Protein AF-A0AAI9ZIT7-F1 (afdb_monomer_lite)

pLDDT: mean 75.22, std 17.65, range [28.56, 93.44]

Secondary structure (DSSP, 8-state):
-HHHHHHHHHHHHH-HHHHHHHHHHHHHHHHHHHH-SS--TTHHHHHHHHHHHHHHHHHHHHT-----TT----S----TTSPEEETT--S--HHHHHHHHH----EEEETTTEE--THHHHHHHHHHHHHHHHH-STTHHHHHHHHHHHHHHHHT-GGGGSS--

Foldseek 3Di:
DVVVLVVVLVVCVVQVLVLLVLLLVLLQLCLVLLPDQADDPCSLVSVLVSLVSNQSNLQSVVPDPPDPPPDPDDDDDLPPPADADESNPPPPDPVSVCCSPVVPSHFYQRPQQGTRNHPSSLVSSLVSLLVSLVSHPPPVVVSVVSSVCSVCVSVVNNVPPPPDD

Structure (mmCIF, N/CA/C/O backbone):
data_AF-A0AAI9ZIT7-F1
#
_entry.id   AF-A0AAI9ZIT7-F1
#
loop_
_atom_site.group_PDB
_atom_site.id
_atom_site.type_symbol
_atom_site.label_atom_id
_atom_site.label_alt_id
_atom_site.label_comp_id
_atom_site.label_asym_id
_atom_site.label_entity_id
_atom_site.label_seq_id
_atom_site.pdbx_PDB_ins_code
_atom_site.Cartn_x
_atom_site.Cartn_y
_atom_site.Cartn_z
_atom_site.occupancy
_atom_site.B_iso_or_equiv
_atom_site.auth_seq_id
_atom_site.auth_comp_id
_atom_site.auth_asym_id
_atom_site.auth_atom_id
_atom_site.pdbx_PDB_model_num
ATOM 1 N N . MET A 1 1 ? 17.304 2.730 12.246 1.00 49.25 1 MET A N 1
ATOM 2 C CA . MET A 1 1 ? 16.011 2.796 11.514 1.00 49.25 1 MET A CA 1
ATOM 3 C C . MET A 1 1 ? 14.776 2.804 12.423 1.00 49.25 1 MET A C 1
ATOM 5 O O . MET A 1 1 ? 13.690 3.118 11.940 1.00 49.25 1 MET A O 1
ATOM 9 N N . GLU A 1 2 ? 14.909 2.521 13.724 1.00 53.38 2 GLU A N 1
ATOM 10 C CA . GLU A 1 2 ? 13.771 2.527 14.661 1.00 53.38 2 GLU A CA 1
ATOM 11 C C . GLU A 1 2 ? 13.133 3.910 14.847 1.00 53.38 2 GLU A C 1
ATOM 13 O O . GLU A 1 2 ? 11.916 3.988 15.001 1.00 53.38 2 GLU A O 1
ATOM 18 N N . ASN A 1 3 ? 13.913 4.992 14.720 1.00 68.31 3 ASN A N 1
ATOM 19 C CA . ASN A 1 3 ? 13.400 6.346 14.931 1.00 68.31 3 ASN A CA 1
ATOM 20 C C . ASN A 1 3 ? 12.357 6.757 13.872 1.00 68.31 3 ASN A C 1
ATOM 22 O O . ASN A 1 3 ? 11.245 7.128 14.221 1.00 68.31 3 ASN A O 1
ATOM 26 N N . ALA A 1 4 ? 12.641 6.559 12.578 1.00 72.56 4 ALA A N 1
ATOM 27 C CA . ALA A 1 4 ? 11.723 6.936 11.493 1.00 72.56 4 ALA A CA 1
ATOM 28 C C . ALA A 1 4 ? 10.418 6.114 11.484 1.00 72.56 4 ALA A C 1
ATOM 30 O O . ALA A 1 4 ? 9.335 6.644 11.238 1.00 72.56 4 ALA A O 1
ATOM 31 N N . THR A 1 5 ? 10.497 4.812 11.789 1.00 74.81 5 THR A N 1
ATOM 32 C CA . THR A 1 5 ? 9.299 3.956 11.885 1.00 74.81 5 THR A CA 1
ATOM 33 C C . THR A 1 5 ? 8.443 4.353 13.089 1.00 74.81 5 THR A C 1
ATOM 35 O O . THR A 1 5 ? 7.215 4.400 12.988 1.00 74.81 5 THR A O 1
ATOM 38 N N . GLY A 1 6 ? 9.083 4.653 14.224 1.00 78.19 6 GLY A N 1
ATOM 39 C CA . GLY A 1 6 ? 8.418 5.137 15.432 1.00 78.19 6 GLY A CA 1
ATOM 40 C C . GLY A 1 6 ? 7.754 6.497 15.229 1.00 78.19 6 GLY A C 1
ATOM 41 O O . GLY A 1 6 ? 6.583 6.661 15.575 1.00 78.19 6 GLY A O 1
ATOM 42 N N . GLU A 1 7 ? 8.454 7.439 14.599 1.00 82.75 7 GLU A N 1
ATOM 43 C CA . GLU A 1 7 ? 7.947 8.771 14.263 1.00 82.75 7 GLU A CA 1
ATOM 44 C C . GLU A 1 7 ? 6.752 8.704 13.315 1.00 82.75 7 GLU A C 1
ATOM 46 O O . GLU A 1 7 ? 5.716 9.307 13.603 1.00 82.75 7 GLU A O 1
ATOM 51 N N . LEU A 1 8 ? 6.849 7.930 12.228 1.00 81.69 8 LEU A N 1
ATOM 52 C CA . LEU A 1 8 ? 5.766 7.804 11.254 1.00 81.69 8 LEU A CA 1
ATOM 53 C C . LEU A 1 8 ? 4.561 7.068 11.845 1.00 81.69 8 LEU A C 1
ATOM 55 O O . LEU A 1 8 ? 3.422 7.477 11.629 1.00 81.69 8 LEU A O 1
ATOM 59 N N . LYS A 1 9 ? 4.782 6.036 12.667 1.00 83.12 9 LYS A N 1
ATOM 60 C CA . LYS A 1 9 ? 3.700 5.398 13.426 1.00 83.12 9 LYS A CA 1
ATOM 61 C C . LYS A 1 9 ? 3.042 6.388 14.390 1.00 83.12 9 LYS A C 1
ATOM 63 O O . LYS A 1 9 ? 1.818 6.436 14.468 1.00 83.12 9 LYS A O 1
ATOM 68 N N . GLY A 1 10 ? 3.832 7.192 15.101 1.00 83.31 10 GLY A N 1
ATOM 69 C CA . GLY A 1 10 ? 3.329 8.253 15.972 1.00 83.31 10 GLY A CA 1
ATOM 70 C C . GLY A 1 10 ? 2.521 9.293 15.197 1.00 83.31 10 GLY A C 1
ATOM 71 O O . GLY A 1 10 ? 1.448 9.693 15.641 1.00 83.31 10 GLY A O 1
ATOM 72 N N . TRP A 1 11 ? 2.984 9.682 14.009 1.00 87.19 11 TRP A N 1
ATOM 73 C CA . TRP A 1 11 ? 2.258 10.579 13.116 1.00 87.19 11 TRP A CA 1
ATOM 74 C C . TRP A 1 11 ? 0.928 9.975 12.659 1.00 87.19 11 TRP A C 1
ATOM 76 O O . TRP A 1 11 ? -0.082 10.676 12.709 1.00 87.19 11 TRP A O 1
ATOM 86 N N . ILE A 1 12 ? 0.904 8.683 12.302 1.00 86.69 12 ILE A N 1
ATOM 87 C CA . ILE A 1 12 ? -0.320 7.987 11.879 1.00 86.69 12 ILE A CA 1
ATOM 88 C C . ILE A 1 12 ? -1.381 8.012 12.982 1.00 86.69 12 ILE A C 1
ATOM 90 O O . ILE A 1 12 ? -2.563 8.247 12.732 1.00 86.69 12 ILE A O 1
ATOM 94 N N . LEU A 1 13 ? -0.949 7.784 14.222 1.00 84.25 13 LEU A N 1
ATOM 95 C CA . LEU A 1 13 ? -1.837 7.788 15.380 1.00 84.25 13 LEU A CA 1
ATOM 96 C C . LEU A 1 13 ? -2.330 9.197 15.736 1.00 84.25 13 LEU A C 1
ATOM 98 O O . LEU A 1 13 ? -3.477 9.338 16.149 1.00 84.25 13 LEU A O 1
ATOM 102 N N . ARG A 1 14 ? -1.499 10.231 15.549 1.00 87.25 14 ARG A N 1
ATOM 103 C CA . ARG A 1 14 ? -1.865 11.635 15.808 1.00 87.25 14 ARG A CA 1
ATOM 104 C C . ARG A 1 14 ? -2.754 12.253 14.727 1.00 87.25 14 ARG A C 1
ATOM 106 O O . ARG A 1 14 ? -3.474 13.195 15.025 1.00 87.25 14 ARG A O 1
ATOM 113 N N . ASN A 1 15 ? -2.711 11.742 13.496 1.00 87.50 15 ASN A N 1
ATOM 114 C CA . ASN A 1 15 ? -3.420 12.314 12.348 1.00 87.50 15 ASN A CA 1
ATOM 115 C C . ASN A 1 15 ? -4.329 11.265 11.685 1.00 87.50 15 ASN A C 1
ATOM 117 O O . ASN A 1 15 ? -4.044 10.824 10.568 1.00 87.50 15 ASN A O 1
ATOM 121 N N . PRO A 1 16 ? -5.404 10.807 12.351 1.00 85.88 16 PRO A N 1
ATOM 122 C CA . PRO A 1 16 ? -6.192 9.664 11.893 1.00 85.88 16 PRO A CA 1
ATOM 123 C C . PRO A 1 16 ? -6.892 9.895 10.546 1.00 85.88 16 PRO A C 1
ATOM 125 O O . PRO A 1 16 ? -6.885 8.997 9.707 1.00 85.88 16 PRO A O 1
ATOM 128 N N . GLU A 1 17 ? -7.468 11.073 10.304 1.00 87.62 17 GLU A N 1
ATOM 129 C CA . GLU A 1 17 ? -8.091 11.449 9.022 1.00 87.62 17 GLU A CA 1
ATOM 130 C C . GLU A 1 17 ? -7.069 11.454 7.880 1.00 87.62 17 GLU A C 1
ATOM 132 O O . GLU A 1 17 ? -7.181 10.654 6.948 1.00 87.62 17 GLU A O 1
ATOM 137 N N . SER A 1 18 ? -6.003 12.252 8.009 1.00 88.69 18 SER A N 1
ATOM 138 C CA . SER A 1 18 ? -4.910 12.307 7.032 1.00 88.69 18 SER A CA 1
ATOM 139 C C . SER A 1 18 ? -4.316 10.929 6.764 1.00 88.69 18 SER A C 1
ATOM 141 O O . SER A 1 18 ? -4.005 10.599 5.625 1.00 88.69 18 SER A O 1
ATOM 143 N N . SER A 1 19 ? -4.218 10.080 7.788 1.00 90.25 19 SER A N 1
ATOM 144 C CA . SER A 1 19 ? -3.694 8.723 7.633 1.00 90.25 19 SER A CA 1
ATOM 145 C C . SER A 1 19 ? -4.620 7.802 6.847 1.00 90.25 19 SER A C 1
ATOM 147 O O . SER A 1 19 ? -4.153 6.989 6.052 1.00 90.25 19 SER A O 1
ATOM 149 N N . ARG A 1 20 ? -5.937 7.921 7.038 1.00 89.75 20 ARG A N 1
ATOM 150 C CA . ARG A 1 20 ? -6.934 7.182 6.248 1.00 89.75 20 ARG A CA 1
ATOM 151 C C . ARG A 1 20 ? -6.944 7.642 4.796 1.00 89.75 20 ARG A C 1
ATOM 153 O O . ARG A 1 20 ? -6.977 6.801 3.900 1.00 89.75 20 ARG A O 1
ATOM 160 N N . LYS A 1 21 ? -6.815 8.949 4.565 1.00 90.06 21 LYS A N 1
ATOM 161 C CA . LYS A 1 21 ? -6.671 9.530 3.225 1.00 90.06 21 LYS A CA 1
ATOM 162 C C . LYS A 1 21 ? -5.374 9.083 2.541 1.00 90.06 21 LYS A C 1
ATOM 164 O O . LYS A 1 21 ? -5.382 8.667 1.389 1.00 90.06 21 LYS A O 1
ATOM 169 N N . CYS A 1 22 ? -4.249 9.078 3.250 1.00 91.44 22 CYS A N 1
ATOM 170 C CA . CYS A 1 22 ? -3.002 8.525 2.721 1.00 91.44 22 CYS A CA 1
ATOM 171 C C . CYS A 1 22 ? -3.130 7.026 2.409 1.00 91.44 22 CYS A C 1
ATOM 173 O O . CYS A 1 22 ? -2.604 6.572 1.393 1.00 91.44 22 CYS A O 1
ATOM 175 N N . LEU A 1 23 ? -3.855 6.259 3.233 1.00 91.75 23 LEU A N 1
ATOM 176 C CA . LEU A 1 23 ? -4.094 4.840 2.972 1.00 91.75 23 LEU A CA 1
ATOM 177 C C . LEU A 1 23 ? -4.941 4.627 1.713 1.00 91.75 23 LEU A C 1
ATOM 179 O O . LEU A 1 23 ? -4.622 3.732 0.929 1.00 91.75 23 LEU A O 1
ATOM 183 N N . SER A 1 24 ? -5.986 5.433 1.497 1.00 89.94 24 SER A N 1
ATOM 184 C CA . SER A 1 24 ? -6.809 5.335 0.287 1.00 89.94 24 SER A CA 1
ATOM 185 C C . SER A 1 24 ? -5.989 5.644 -0.968 1.00 89.94 24 SER A C 1
ATOM 187 O O . SER A 1 24 ? -6.025 4.869 -1.924 1.00 89.94 24 SER A O 1
ATOM 189 N N . HIS A 1 25 ? -5.149 6.683 -0.942 1.00 91.25 25 HIS A N 1
ATOM 190 C CA . HIS A 1 25 ? -4.227 6.979 -2.043 1.00 91.25 25 HIS A CA 1
ATOM 191 C C . HIS A 1 25 ? -3.200 5.861 -2.274 1.00 91.25 25 HIS A C 1
ATOM 193 O O . HIS A 1 25 ? -2.972 5.466 -3.418 1.00 91.25 25 HIS A O 1
ATOM 199 N N . ALA A 1 26 ? -2.611 5.302 -1.213 1.00 93.12 26 ALA A N 1
ATOM 200 C CA . ALA A 1 26 ? -1.675 4.185 -1.331 1.00 93.12 26 ALA A CA 1
ATOM 201 C C . ALA A 1 26 ? -2.345 2.943 -1.948 1.00 93.12 26 ALA A C 1
ATOM 203 O O . ALA A 1 26 ? -1.779 2.305 -2.837 1.00 93.12 26 ALA A O 1
ATOM 204 N N . ALA A 1 27 ? -3.573 2.626 -1.532 1.00 91.81 27 ALA A N 1
ATOM 205 C CA . ALA A 1 27 ? -4.353 1.534 -2.107 1.00 91.81 27 ALA A CA 1
ATOM 206 C C . ALA A 1 27 ? -4.709 1.784 -3.582 1.00 91.81 27 ALA A C 1
ATOM 208 O O . ALA A 1 27 ? -4.643 0.851 -4.383 1.00 91.81 27 ALA A O 1
ATOM 209 N N . ALA A 1 28 ? -5.024 3.026 -3.959 1.00 90.94 28 ALA A N 1
ATOM 210 C CA . ALA A 1 28 ? -5.284 3.404 -5.346 1.00 90.94 28 ALA A CA 1
ATOM 211 C C . ALA A 1 28 ? -4.039 3.234 -6.235 1.00 90.94 28 ALA A C 1
ATOM 213 O O . ALA A 1 28 ? -4.137 2.614 -7.295 1.00 90.94 28 ALA A O 1
ATOM 214 N N . ILE A 1 29 ? -2.864 3.695 -5.783 1.00 92.31 29 ILE A N 1
ATOM 215 C CA . ILE A 1 29 ? -1.580 3.501 -6.486 1.00 92.31 29 ILE A CA 1
ATOM 216 C C . ILE A 1 29 ? -1.304 2.009 -6.672 1.00 92.31 29 ILE A C 1
ATOM 218 O O . ILE A 1 29 ? -1.033 1.554 -7.783 1.00 92.31 29 ILE A O 1
ATOM 222 N N . PHE A 1 30 ? -1.424 1.227 -5.598 1.00 92.56 30 PHE A N 1
ATOM 223 C CA . PHE A 1 30 ? -1.230 -0.219 -5.645 1.00 92.56 30 PHE A CA 1
ATOM 224 C C . PHE A 1 30 ? -2.171 -0.889 -6.660 1.00 92.56 30 PHE A C 1
ATOM 226 O O . PHE A 1 30 ? -1.739 -1.698 -7.482 1.00 92.56 30 PHE A O 1
ATOM 233 N N . ALA A 1 31 ? -3.453 -0.520 -6.647 1.00 91.12 31 ALA A N 1
ATOM 234 C CA . ALA A 1 31 ? -4.462 -1.059 -7.553 1.00 91.12 31 ALA A CA 1
ATOM 235 C C . ALA A 1 31 ? -4.213 -0.687 -9.019 1.00 91.12 31 ALA A C 1
ATOM 237 O O . ALA A 1 31 ? -4.420 -1.518 -9.907 1.00 91.12 31 ALA A O 1
ATOM 238 N N . GLN A 1 32 ? -3.775 0.547 -9.272 1.00 91.06 32 GLN A N 1
ATOM 239 C CA . GLN A 1 32 ? -3.411 1.020 -10.601 1.00 91.06 32 GLN A CA 1
ATOM 240 C C . GLN A 1 32 ? -2.215 0.228 -11.134 1.00 91.06 32 GLN A C 1
ATOM 242 O O . GLN A 1 32 ? -2.324 -0.400 -12.186 1.00 91.06 32 GLN A O 1
ATOM 247 N N . LEU A 1 33 ? -1.120 0.167 -10.374 1.00 91.19 33 LEU A N 1
ATOM 248 C CA . LEU A 1 33 ? 0.107 -0.518 -10.787 1.00 91.19 33 LEU A CA 1
ATOM 249 C C . LEU A 1 33 ? -0.071 -2.032 -10.929 1.00 91.19 33 LEU A C 1
ATOM 251 O O . LEU A 1 33 ? 0.549 -2.637 -11.797 1.00 91.19 33 LEU A O 1
ATOM 255 N N . ARG A 1 34 ? -0.983 -2.644 -10.164 1.00 89.56 34 ARG A N 1
ATOM 256 C CA . ARG A 1 34 ? -1.375 -4.051 -10.349 1.00 89.56 34 ARG A CA 1
ATOM 257 C C . ARG A 1 34 ? -1.987 -4.329 -11.727 1.00 89.56 34 ARG A C 1
ATOM 259 O O . ARG A 1 34 ? -1.858 -5.440 -12.237 1.00 89.56 34 ARG A O 1
ATOM 266 N N . ARG A 1 35 ? -2.703 -3.362 -12.307 1.00 88.31 35 ARG A N 1
ATOM 267 C CA . ARG A 1 35 ? -3.349 -3.490 -13.627 1.00 88.31 35 ARG A CA 1
ATOM 268 C C . ARG A 1 35 ? -2.422 -3.060 -14.769 1.00 88.31 35 ARG A C 1
ATOM 270 O O . ARG A 1 35 ? -2.680 -3.408 -15.919 1.00 88.31 35 ARG A O 1
ATOM 277 N N . THR A 1 36 ? -1.358 -2.323 -14.463 1.00 86.62 36 THR A N 1
ATOM 278 C CA . THR A 1 36 ? -0.391 -1.826 -15.443 1.00 86.62 36 THR A CA 1
ATOM 279 C C . THR A 1 36 ? 0.501 -2.953 -15.960 1.00 86.62 36 THR A C 1
ATOM 281 O O . THR A 1 36 ? 1.190 -3.626 -15.200 1.00 86.62 36 THR A O 1
ATOM 284 N N . ARG A 1 37 ? 0.525 -3.143 -17.284 1.00 78.44 37 ARG A N 1
ATOM 285 C CA . ARG A 1 37 ? 1.362 -4.164 -17.940 1.00 78.44 37 ARG A CA 1
ATOM 286 C C . ARG A 1 37 ? 2.828 -3.741 -18.090 1.00 78.44 37 ARG A C 1
ATOM 288 O O . ARG A 1 37 ? 3.713 -4.590 -18.054 1.00 78.44 37 ARG A O 1
ATOM 295 N N . HIS A 1 38 ? 3.077 -2.448 -18.287 1.00 83.06 38 HIS A N 1
ATOM 296 C CA . HIS A 1 38 ? 4.408 -1.889 -18.516 1.00 83.06 38 HIS A CA 1
ATOM 297 C C . HIS A 1 38 ? 4.681 -0.791 -17.496 1.00 83.06 38 HIS A C 1
ATOM 299 O O . HIS A 1 38 ? 4.067 0.270 -17.566 1.00 83.06 38 HIS A O 1
ATOM 305 N N . LEU A 1 39 ? 5.580 -1.065 -16.551 1.00 84.25 39 LEU A N 1
ATOM 306 C CA . LEU A 1 39 ? 5.956 -0.105 -15.521 1.00 84.25 39 LEU A CA 1
ATOM 307 C C . LEU A 1 39 ? 6.908 0.949 -16.099 1.00 84.25 39 LEU A C 1
ATOM 309 O O . LEU A 1 39 ? 7.927 0.616 -16.717 1.00 84.25 39 LEU A O 1
ATOM 313 N N . ALA A 1 40 ? 6.590 2.218 -15.870 1.00 87.25 40 ALA A N 1
ATOM 314 C CA . ALA A 1 40 ? 7.515 3.324 -16.055 1.00 87.25 40 ALA A CA 1
ATOM 315 C C . ALA A 1 40 ? 8.631 3.276 -14.996 1.00 87.25 40 ALA A C 1
ATOM 317 O O . ALA A 1 40 ? 8.528 2.585 -13.986 1.00 87.25 40 ALA A O 1
ATOM 318 N N . CYS A 1 41 ? 9.705 4.045 -15.197 1.00 82.88 41 CYS A N 1
ATOM 319 C CA . CYS A 1 41 ? 10.853 4.072 -14.279 1.00 82.88 41 CYS A CA 1
ATOM 320 C C . CYS A 1 41 ? 10.461 4.434 -12.827 1.00 82.88 41 CYS A C 1
ATOM 322 O O . CYS A 1 41 ? 11.021 3.897 -11.875 1.00 82.88 41 CYS A O 1
ATOM 324 N N . VAL A 1 42 ? 9.462 5.303 -12.647 1.00 87.56 42 VAL A N 1
ATOM 325 C CA . VAL A 1 42 ? 9.008 5.763 -11.322 1.00 87.56 42 VAL A CA 1
ATOM 326 C C . VAL A 1 42 ? 8.019 4.809 -10.643 1.00 87.56 42 VAL A C 1
ATOM 328 O O . VAL A 1 42 ? 7.858 4.858 -9.423 1.00 87.56 42 VAL A O 1
ATOM 331 N N . ASP A 1 43 ? 7.383 3.915 -11.403 1.00 89.88 43 ASP A N 1
ATOM 332 C CA . ASP A 1 43 ? 6.305 3.062 -10.898 1.00 89.88 43 ASP A CA 1
ATOM 333 C C . ASP A 1 43 ? 6.775 2.069 -9.820 1.00 89.88 43 ASP A C 1
ATOM 335 O O . ASP A 1 43 ? 6.078 1.926 -8.814 1.00 89.88 43 ASP A O 1
ATOM 339 N N . PRO A 1 44 ? 7.951 1.412 -9.932 1.00 89.00 44 PRO A N 1
ATOM 340 C CA . PRO A 1 44 ? 8.453 0.540 -8.873 1.00 89.00 44 PRO A CA 1
ATOM 341 C C . PRO A 1 44 ? 8.657 1.270 -7.543 1.00 89.00 44 PRO A C 1
ATOM 343 O O . PRO A 1 44 ? 8.356 0.714 -6.489 1.00 89.00 44 PRO A O 1
ATOM 346 N N . LEU A 1 45 ? 9.130 2.520 -7.577 1.00 89.31 45 LEU A N 1
ATOM 347 C CA . LEU A 1 45 ? 9.299 3.329 -6.368 1.00 89.31 45 LEU A CA 1
ATOM 348 C C . LEU A 1 45 ? 7.941 3.695 -5.766 1.00 89.31 45 LEU A C 1
ATOM 350 O O . LEU A 1 45 ? 7.730 3.479 -4.574 1.00 89.31 45 LEU A O 1
ATOM 354 N N . ALA A 1 46 ? 6.999 4.160 -6.591 1.00 92.19 46 ALA A N 1
ATOM 355 C CA . ALA A 1 46 ? 5.642 4.479 -6.153 1.00 92.19 46 ALA A CA 1
ATOM 356 C C . ALA A 1 46 ? 4.930 3.261 -5.535 1.00 92.19 46 ALA A C 1
ATOM 358 O O . ALA A 1 46 ? 4.290 3.381 -4.486 1.00 92.19 46 ALA A O 1
ATOM 359 N N . LEU A 1 47 ? 5.095 2.075 -6.133 1.00 91.81 47 LEU A N 1
ATOM 360 C CA . LEU A 1 47 ? 4.561 0.819 -5.606 1.00 91.81 47 LEU A CA 1
ATOM 361 C C . LEU A 1 47 ? 5.121 0.512 -4.218 1.00 91.81 47 LEU A C 1
ATOM 363 O O . LEU A 1 47 ? 4.368 0.193 -3.301 1.00 91.81 47 LEU A O 1
ATOM 367 N N . ILE A 1 48 ? 6.439 0.608 -4.056 1.00 91.25 48 ILE A N 1
ATOM 368 C CA . ILE A 1 48 ? 7.113 0.272 -2.801 1.00 91.25 48 ILE A CA 1
ATOM 369 C C . ILE A 1 48 ? 6.721 1.256 -1.700 1.00 91.25 48 ILE A C 1
ATOM 371 O O . ILE A 1 48 ? 6.392 0.823 -0.595 1.00 91.25 48 ILE A O 1
ATOM 375 N N . SER A 1 49 ? 6.659 2.554 -2.001 1.00 91.44 49 SER A N 1
ATOM 376 C CA . SER A 1 49 ? 6.154 3.567 -1.069 1.00 91.44 49 SER A CA 1
ATOM 377 C C . SER A 1 49 ? 4.722 3.261 -0.618 1.00 91.44 49 SER A C 1
ATOM 379 O O . SER A 1 49 ? 4.440 3.290 0.582 1.00 91.44 49 SER A O 1
ATOM 381 N N . ALA A 1 50 ? 3.833 2.900 -1.548 1.00 93.44 50 ALA A N 1
ATOM 382 C CA . ALA A 1 50 ? 2.458 2.524 -1.227 1.00 93.44 50 ALA A CA 1
ATOM 383 C C . ALA A 1 50 ? 2.390 1.268 -0.340 1.00 93.44 50 ALA A C 1
ATOM 385 O O . ALA A 1 50 ? 1.692 1.259 0.673 1.00 93.44 50 ALA A O 1
ATOM 386 N N . VAL A 1 51 ? 3.152 0.225 -0.674 1.00 92.12 51 VAL A N 1
ATOM 387 C CA . VAL A 1 51 ? 3.209 -1.043 0.074 1.00 92.12 51 VAL A CA 1
ATOM 388 C C . VAL A 1 51 ? 3.715 -0.836 1.501 1.00 92.12 51 VAL A C 1
ATOM 390 O O . VAL A 1 51 ? 3.124 -1.355 2.453 1.00 92.12 51 VAL A O 1
ATOM 393 N N . LEU A 1 52 ? 4.781 -0.049 1.667 1.00 89.88 52 LEU A N 1
ATOM 394 C CA . LEU A 1 52 ? 5.328 0.290 2.980 1.00 89.88 52 LEU A CA 1
ATOM 395 C C . LEU A 1 52 ? 4.298 1.045 3.826 1.00 89.88 52 LEU A C 1
ATOM 397 O O . LEU A 1 52 ? 4.108 0.704 4.996 1.00 89.88 52 LEU A O 1
ATOM 401 N N . TYR A 1 53 ? 3.594 2.013 3.232 1.00 91.56 53 TYR A N 1
ATOM 402 C CA . TYR A 1 53 ? 2.564 2.777 3.932 1.00 91.56 53 TYR A CA 1
ATOM 403 C C . TYR A 1 53 ? 1.370 1.906 4.345 1.00 91.56 53 TYR A C 1
ATOM 405 O O . TYR A 1 53 ? 0.976 1.929 5.512 1.00 91.56 53 TYR A O 1
ATOM 413 N N . ILE A 1 54 ? 0.836 1.089 3.425 1.00 91.62 54 ILE A N 1
ATOM 414 C CA . ILE A 1 54 ? -0.282 0.167 3.696 1.00 91.62 54 ILE A CA 1
ATOM 415 C C . ILE A 1 54 ? 0.055 -0.731 4.881 1.00 91.62 54 ILE A C 1
ATOM 417 O O . ILE A 1 54 ? -0.737 -0.857 5.818 1.00 91.62 54 ILE A O 1
ATOM 421 N N . ARG A 1 55 ? 1.252 -1.326 4.879 1.00 88.38 55 ARG A N 1
ATOM 422 C CA . ARG A 1 55 ? 1.662 -2.195 5.977 1.00 88.38 55 ARG A CA 1
ATOM 423 C C . ARG A 1 55 ? 1.836 -1.439 7.285 1.00 88.38 55 ARG A C 1
ATOM 425 O O . ARG A 1 55 ? 1.419 -1.937 8.330 1.00 88.38 55 ARG A O 1
ATOM 432 N N . LEU A 1 56 ? 2.490 -0.282 7.260 1.00 87.75 56 LEU A N 1
ATOM 433 C CA . LEU A 1 56 ? 2.719 0.482 8.480 1.00 87.75 56 LEU A CA 1
ATOM 434 C C . LEU A 1 56 ? 1.393 0.893 9.124 1.00 87.75 56 LEU A C 1
ATOM 436 O O . LEU A 1 56 ? 1.241 0.763 10.340 1.00 87.75 56 LEU A O 1
ATOM 440 N N . TYR A 1 57 ? 0.424 1.314 8.312 1.00 88.12 57 TYR A N 1
ATOM 441 C CA . TYR A 1 57 ? -0.928 1.602 8.770 1.00 88.12 57 TYR A CA 1
ATOM 442 C C . TYR A 1 57 ? -1.578 0.364 9.406 1.00 88.12 57 TYR A C 1
ATOM 444 O O . TYR A 1 57 ? -2.027 0.436 10.552 1.00 88.12 57 TYR A O 1
ATOM 452 N N . ASP A 1 58 ? -1.556 -0.780 8.717 1.00 87.19 58 ASP A N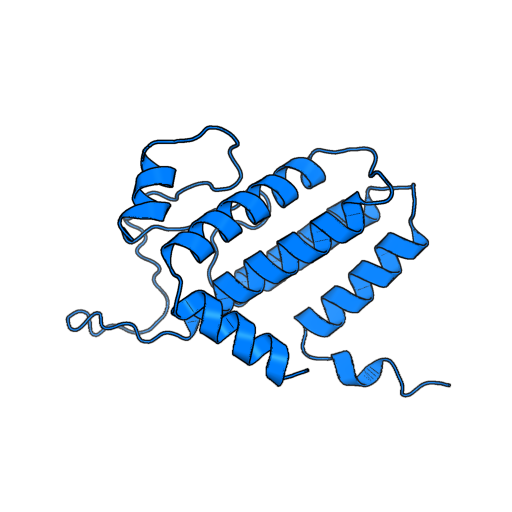 1
ATOM 453 C CA . ASP A 1 58 ? -2.124 -2.052 9.190 1.00 87.19 58 ASP A CA 1
ATOM 454 C C . ASP A 1 58 ? -1.526 -2.480 10.550 1.00 87.19 58 ASP A C 1
ATOM 456 O O . ASP A 1 58 ? -2.239 -2.782 11.510 1.00 87.19 58 ASP A O 1
ATOM 460 N N . LEU A 1 59 ? -0.201 -2.382 10.699 1.00 83.31 59 LEU A N 1
ATOM 461 C CA . LEU A 1 59 ? 0.494 -2.665 11.960 1.00 83.31 59 LEU A CA 1
ATOM 462 C C . LEU A 1 59 ? 0.212 -1.629 13.060 1.00 83.31 59 LEU A C 1
ATOM 464 O O . LEU A 1 59 ? 0.198 -1.973 14.246 1.00 83.31 59 LEU A O 1
ATOM 468 N N . SER A 1 60 ? 0.018 -0.357 12.700 1.00 79.62 60 SER A N 1
ATOM 469 C CA . SER A 1 60 ? -0.251 0.717 13.665 1.00 79.62 60 SER A CA 1
ATOM 470 C C . SER A 1 60 ? -1.614 0.562 14.339 1.00 79.62 60 SER A C 1
ATOM 472 O O . SER A 1 60 ? -1.713 0.761 15.554 1.00 79.62 60 SER A O 1
ATOM 474 N N . LYS A 1 61 ? -2.624 0.123 13.578 1.00 72.62 61 LYS A N 1
ATOM 475 C CA . LYS A 1 61 ? -3.995 -0.108 14.049 1.00 72.62 61 LYS A CA 1
ATOM 476 C C . LYS A 1 61 ? -4.138 -1.391 14.864 1.00 72.62 61 LYS A C 1
ATOM 478 O O . LYS A 1 61 ? -4.923 -1.416 15.800 1.00 72.62 61 LYS A O 1
ATOM 483 N N . MET A 1 62 ? -3.323 -2.414 14.597 1.00 61.41 62 MET A N 1
ATOM 484 C CA . MET A 1 62 ? -3.297 -3.637 15.417 1.00 61.41 62 MET A CA 1
ATOM 485 C C . MET A 1 62 ? -2.645 -3.454 16.792 1.00 61.41 62 MET A C 1
ATOM 487 O O . MET A 1 62 ? -2.919 -4.216 17.714 1.00 61.41 62 MET A O 1
ATOM 491 N N . ARG A 1 63 ? -1.757 -2.464 16.944 1.00 51.66 63 ARG A N 1
ATOM 492 C CA . ARG A 1 63 ? -1.042 -2.198 18.206 1.00 51.66 63 ARG A CA 1
ATOM 493 C C . ARG A 1 63 ? -1.666 -1.092 19.051 1.00 51.66 63 ARG A C 1
ATOM 495 O O . ARG A 1 63 ? -1.100 -0.762 20.088 1.00 51.66 63 ARG A O 1
ATOM 502 N N . THR A 1 64 ? -2.762 -0.481 18.611 1.00 44.50 64 THR A N 1
ATOM 503 C CA . THR A 1 64 ? -3.465 0.524 19.409 1.00 44.50 64 THR A CA 1
ATOM 504 C C . THR A 1 64 ? -4.547 -0.164 20.244 1.00 44.50 64 THR A C 1
ATOM 506 O O . THR A 1 64 ? -5.536 -0.617 19.672 1.00 44.50 64 THR A O 1
ATOM 509 N N . PRO A 1 65 ? -4.418 -0.231 21.583 1.00 38.12 65 PRO A N 1
ATOM 510 C CA . PRO A 1 65 ? -5.539 -0.559 22.449 1.00 38.12 65 PRO A CA 1
ATOM 511 C C . PRO A 1 65 ? -6.415 0.694 22.551 1.00 38.12 65 PRO A C 1
ATOM 513 O O . PRO A 1 65 ? -6.405 1.399 23.555 1.00 38.12 65 PRO A O 1
ATOM 516 N N . VAL A 1 66 ? -7.115 1.060 21.478 1.00 38.38 66 VAL A N 1
ATOM 517 C CA . VAL A 1 66 ? -8.119 2.123 21.576 1.00 38.38 66 VAL A CA 1
ATOM 518 C C . VAL A 1 66 ? -9.364 1.492 22.178 1.00 38.38 66 VAL A C 1
ATOM 520 O O . VAL A 1 66 ? -10.144 0.858 21.478 1.00 38.38 66 VAL A O 1
ATOM 523 N N . ASN A 1 67 ? -9.472 1.616 23.502 1.00 31.83 67 ASN A N 1
ATOM 524 C CA . ASN A 1 67 ? -10.682 2.006 24.227 1.00 31.83 67 ASN A CA 1
ATOM 525 C C . ASN A 1 67 ? -12.029 1.629 23.578 1.00 31.83 67 ASN A C 1
ATOM 527 O O . ASN A 1 67 ? -12.887 2.485 23.392 1.00 31.83 67 ASN A O 1
ATOM 531 N N . LEU A 1 68 ? -12.262 0.343 23.314 1.00 36.06 68 LEU A N 1
ATOM 532 C CA . LEU A 1 68 ? -13.605 -0.224 23.422 1.00 36.06 68 LEU A CA 1
ATOM 533 C C . LEU A 1 68 ? -13.732 -0.786 24.839 1.00 36.06 68 LEU A C 1
ATOM 535 O O . LEU A 1 68 ? -13.642 -1.990 25.078 1.00 36.06 68 LEU A O 1
ATOM 539 N N . ALA A 1 69 ? -13.896 0.122 25.802 1.00 33.56 69 ALA A N 1
ATOM 540 C CA . ALA A 1 69 ? -14.476 -0.231 27.085 1.00 33.56 69 ALA A CA 1
ATOM 541 C C . ALA A 1 69 ? -15.885 -0.777 26.801 1.00 33.56 69 ALA A C 1
ATOM 543 O O . ALA A 1 69 ? -16.802 -0.011 26.520 1.00 33.56 69 ALA A O 1
ATOM 544 N N . GLY A 1 70 ? -16.032 -2.104 26.778 1.00 29.61 70 GLY A N 1
ATOM 545 C CA . GLY A 1 70 ? -17.344 -2.742 26.663 1.00 29.61 70 GLY A CA 1
ATOM 546 C C . GLY A 1 70 ? -17.399 -4.128 26.027 1.00 29.61 70 GLY A C 1
ATOM 547 O O . GLY A 1 70 ? -18.413 -4.792 26.196 1.00 29.61 70 GLY A O 1
ATOM 548 N N . LEU A 1 71 ? -16.360 -4.611 25.337 1.00 33.81 71 LEU A N 1
ATOM 549 C CA . LEU A 1 71 ? -16.389 -5.958 24.746 1.00 33.81 71 LEU A CA 1
ATOM 550 C C . LEU A 1 71 ? -15.155 -6.762 25.154 1.00 33.81 71 LEU A C 1
ATOM 552 O O . LEU A 1 71 ? -14.171 -6.871 24.427 1.00 33.81 71 LEU A O 1
ATOM 556 N N . SER A 1 72 ? -15.233 -7.327 26.356 1.00 34.94 72 SER A N 1
ATOM 557 C CA . SER A 1 72 ? -14.348 -8.387 26.828 1.00 34.94 72 SER A CA 1
ATOM 558 C C . SER A 1 72 ? -14.518 -9.619 25.935 1.00 34.94 72 SER A C 1
ATOM 560 O O . SER A 1 72 ? -15.483 -10.366 26.071 1.00 34.94 72 SER A O 1
ATOM 562 N N . GLY A 1 73 ? -13.586 -9.833 25.012 1.00 28.56 73 GLY A N 1
ATOM 563 C CA . GLY A 1 73 ? -13.517 -11.034 24.187 1.00 28.56 73 GLY A CA 1
ATOM 564 C C . GLY A 1 73 ? -12.143 -11.152 23.534 1.00 28.56 73 GLY A C 1
ATOM 565 O O . GLY A 1 73 ? -11.538 -10.125 23.218 1.00 28.56 73 GLY A O 1
ATOM 566 N N . PRO A 1 74 ? -11.607 -12.375 23.382 1.00 34.94 74 PRO A N 1
ATOM 567 C CA . PRO A 1 74 ? -10.251 -12.583 22.909 1.00 34.94 74 PRO A CA 1
ATOM 568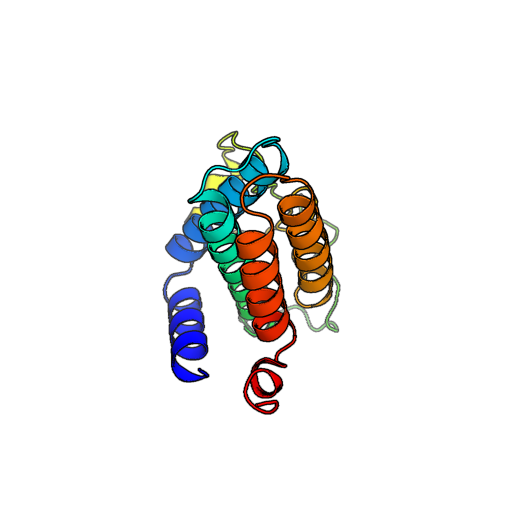 C C . PRO A 1 74 ? -10.103 -12.005 21.502 1.00 34.94 74 PRO A C 1
ATOM 570 O O . PRO A 1 74 ? -11.034 -11.993 20.698 1.00 34.94 74 PRO A O 1
ATOM 573 N N . SER A 1 75 ? -8.903 -11.509 21.230 1.00 48.28 75 SER A N 1
ATOM 574 C CA . SER A 1 75 ? -8.403 -11.137 19.914 1.00 48.28 75 SER A CA 1
ATOM 575 C C . SER A 1 75 ? -8.955 -12.050 18.806 1.00 48.28 75 SER A C 1
ATOM 577 O O . SER A 1 75 ? -9.052 -13.253 19.023 1.00 48.28 75 SER A O 1
ATOM 579 N N . GLN A 1 76 ? -9.193 -11.494 17.605 1.00 40.59 76 GLN A N 1
ATOM 580 C CA . GLN A 1 76 ? -9.317 -12.230 16.327 1.00 40.59 76 GLN A CA 1
ATOM 581 C C . GLN A 1 76 ? -10.715 -12.433 15.707 1.00 40.59 76 GLN A C 1
ATOM 583 O O . GLN A 1 76 ? -10.864 -13.268 14.822 1.00 40.59 76 GLN A O 1
ATOM 588 N N . GLU A 1 77 ? -11.706 -11.592 15.995 1.00 40.22 77 GLU A N 1
ATOM 589 C CA . GLU A 1 77 ? -12.829 -11.416 15.061 1.00 40.22 77 GLU A CA 1
ATOM 590 C C . GLU A 1 77 ? -13.024 -9.940 14.741 1.00 40.22 77 GLU A C 1
ATOM 592 O O . GLU A 1 77 ? -13.783 -9.210 15.365 1.00 40.22 77 GLU A O 1
ATOM 597 N N . CYS A 1 78 ? -12.294 -9.494 13.718 1.00 45.47 78 CYS A N 1
ATOM 598 C CA . CYS A 1 78 ? -12.643 -8.321 12.931 1.00 45.47 78 CYS A CA 1
ATOM 599 C C . CYS A 1 78 ? -14.116 -8.494 12.512 1.00 45.47 78 CYS A C 1
ATOM 601 O O . CYS A 1 78 ? -14.384 -9.290 11.612 1.00 45.47 78 CYS A O 1
ATOM 603 N N . SER A 1 79 ? -15.039 -7.864 13.255 1.00 45.72 79 SER A N 1
ATOM 604 C CA . SER A 1 79 ? -16.496 -8.078 13.232 1.00 45.72 79 SER A CA 1
ATOM 605 C C . SER A 1 79 ? -16.994 -8.546 11.867 1.00 45.72 79 SER A C 1
ATOM 607 O O . SER A 1 79 ? -17.062 -7.762 10.922 1.00 45.72 79 SER A O 1
ATOM 609 N N . LYS A 1 80 ? -17.332 -9.838 11.742 1.00 52.81 80 LYS A N 1
ATOM 610 C CA . LYS A 1 80 ? -17.815 -10.452 10.487 1.00 52.81 80 LYS A CA 1
ATOM 611 C C . LYS A 1 80 ? -19.073 -9.765 9.925 1.00 52.81 80 LYS A C 1
ATOM 613 O O . LYS A 1 80 ? -19.413 -9.995 8.772 1.00 52.81 80 LYS A O 1
ATOM 618 N N . THR A 1 81 ? -19.716 -8.920 10.725 1.00 54.56 81 THR A N 1
ATOM 619 C CA . THR A 1 81 ? -20.968 -8.202 10.478 1.00 54.56 81 THR A CA 1
ATOM 620 C C . THR A 1 81 ? -20.820 -6.847 9.779 1.00 54.56 81 THR A C 1
ATOM 622 O O . THR A 1 81 ?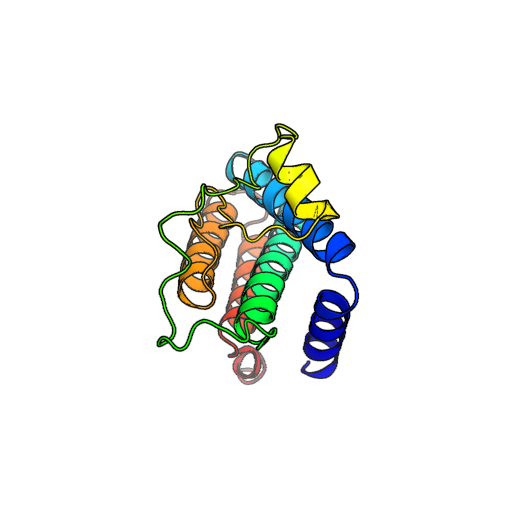 -21.813 -6.352 9.255 1.00 54.56 81 THR A O 1
ATOM 625 N N . LEU A 1 82 ? -19.626 -6.242 9.726 1.00 63.12 82 LEU A N 1
ATOM 626 C CA . LEU A 1 82 ? -19.438 -4.943 9.060 1.00 63.12 82 LEU A CA 1
ATOM 627 C C . LEU A 1 82 ? -19.134 -5.116 7.559 1.00 63.12 82 LEU A C 1
ATOM 629 O O . LEU A 1 82 ? -18.274 -5.939 7.211 1.00 63.12 82 LEU A O 1
ATOM 633 N N . PRO A 1 83 ? -19.785 -4.345 6.663 1.00 67.00 83 PRO A N 1
ATOM 634 C CA . PRO A 1 83 ? -19.497 -4.397 5.235 1.00 67.00 83 PRO A CA 1
ATOM 635 C C . PRO A 1 83 ? -18.056 -3.924 4.958 1.00 67.00 83 PRO A C 1
ATOM 637 O O . PRO A 1 83 ? -17.609 -2.932 5.541 1.00 67.00 83 PRO A O 1
ATOM 640 N N . PRO A 1 84 ? -17.291 -4.624 4.097 1.00 77.12 84 PRO A N 1
ATOM 641 C CA . PRO A 1 84 ? -15.932 -4.218 3.776 1.00 77.12 84 PRO A CA 1
ATOM 642 C C . PRO A 1 84 ? -15.914 -3.000 2.847 1.00 77.12 84 PRO A C 1
ATOM 644 O O . PRO A 1 84 ? -16.545 -3.003 1.790 1.00 77.12 84 PRO A O 1
ATOM 647 N N . ILE A 1 85 ? -15.122 -1.992 3.206 1.00 81.56 85 ILE A N 1
ATOM 648 C CA . ILE A 1 85 ? -14.828 -0.844 2.347 1.00 81.56 85 ILE A CA 1
ATOM 649 C C . ILE A 1 85 ? -13.641 -1.211 1.459 1.00 81.56 85 ILE A C 1
ATOM 651 O O . ILE A 1 85 ? -12.561 -1.562 1.942 1.00 81.56 85 ILE A O 1
ATOM 655 N N . ARG A 1 86 ? -13.849 -1.141 0.142 1.00 82.81 86 ARG A N 1
ATOM 656 C CA . ARG A 1 86 ? -12.810 -1.395 -0.859 1.00 82.81 86 ARG A CA 1
ATOM 657 C C . ARG A 1 86 ? -12.071 -0.102 -1.174 1.00 82.81 86 ARG A C 1
ATOM 659 O O . ARG A 1 86 ? -12.637 0.776 -1.812 1.00 82.81 86 ARG A O 1
ATOM 666 N N . LEU A 1 87 ? -10.807 -0.008 -0.767 1.00 82.94 87 LEU A N 1
ATOM 667 C CA . LEU A 1 87 ? -9.981 1.182 -1.026 1.00 82.94 87 LEU A CA 1
ATOM 668 C C . LEU A 1 87 ? -9.411 1.232 -2.447 1.00 82.94 87 LEU A C 1
ATOM 670 O O . LEU A 1 87 ? -8.976 2.276 -2.913 1.00 82.94 87 LEU A O 1
ATOM 674 N N . ASP A 1 88 ? -9.376 0.092 -3.130 1.00 74.69 88 ASP A N 1
ATOM 675 C CA . ASP A 1 88 ? -8.784 -0.062 -4.461 1.00 74.69 88 ASP A CA 1
ATOM 676 C C . ASP A 1 88 ? -9.755 0.263 -5.615 1.00 74.69 88 ASP A C 1
ATOM 678 O O . ASP A 1 88 ? -9.388 0.220 -6.797 1.00 74.69 88 ASP A O 1
ATOM 682 N N . CYS A 1 89 ? -11.010 0.564 -5.277 1.00 70.12 89 CYS A N 1
ATOM 683 C CA . CYS A 1 89 ? -11.988 1.084 -6.217 1.00 70.12 89 CYS A CA 1
ATOM 684 C C . CYS A 1 89 ? -11.791 2.599 -6.328 1.00 70.12 89 CYS A C 1
ATOM 686 O O . CYS A 1 89 ? -12.055 3.328 -5.384 1.00 70.12 89 CYS A O 1
ATOM 688 N N . LEU A 1 90 ? -11.378 3.067 -7.512 1.00 58.72 90 LEU A N 1
ATOM 689 C CA . LEU A 1 90 ? -11.262 4.495 -7.864 1.00 58.72 90 LEU A CA 1
ATOM 690 C C . LEU A 1 90 ? -12.610 5.241 -7.847 1.00 58.72 90 LEU A C 1
ATOM 692 O O . LEU A 1 90 ? -12.668 6.432 -8.133 1.00 58.72 90 LEU A O 1
ATOM 696 N N . THR A 1 91 ? -13.703 4.533 -7.569 1.00 60.31 91 THR A N 1
ATOM 697 C CA . THR A 1 91 ? -15.015 5.126 -7.366 1.00 60.31 91 THR A CA 1
ATOM 698 C C . THR A 1 91 ? -15.043 5.717 -5.969 1.00 60.31 91 THR A C 1
ATOM 700 O O . THR A 1 91 ? -15.031 4.979 -4.983 1.00 60.31 91 THR A O 1
ATOM 703 N N . ASP A 1 92 ? -15.073 7.042 -5.900 1.00 61.53 92 ASP A N 1
ATOM 704 C CA . ASP A 1 92 ? -15.267 7.755 -4.649 1.00 61.53 92 ASP A CA 1
ATOM 705 C C . ASP A 1 92 ? -16.648 7.388 -4.094 1.00 61.53 92 ASP A C 1
ATOM 707 O O . ASP A 1 92 ? -17.685 7.761 -4.648 1.00 61.53 92 ASP A O 1
ATOM 711 N N . THR A 1 93 ? -16.673 6.524 -3.080 1.00 74.62 93 THR A N 1
ATOM 712 C CA . THR A 1 93 ? -17.930 6.065 -2.488 1.00 74.62 93 THR A CA 1
ATOM 713 C C . THR A 1 93 ? -18.230 6.907 -1.256 1.00 74.62 93 THR A C 1
ATOM 715 O O . THR A 1 93 ? -17.326 7.177 -0.467 1.00 74.62 93 THR A O 1
ATOM 718 N N . PRO A 1 94 ? -19.497 7.270 -1.004 1.00 78.62 94 PRO A N 1
ATOM 719 C CA . PRO A 1 94 ? -19.855 8.023 0.198 1.00 78.62 94 PRO A CA 1
ATOM 720 C C . PRO A 1 94 ? -19.443 7.289 1.486 1.00 78.62 94 PRO A C 1
ATOM 722 O O . PRO A 1 94 ? -19.133 7.927 2.484 1.00 78.62 94 PRO A O 1
ATOM 725 N N . ALA A 1 95 ? -19.376 5.953 1.455 1.00 77.12 95 ALA A 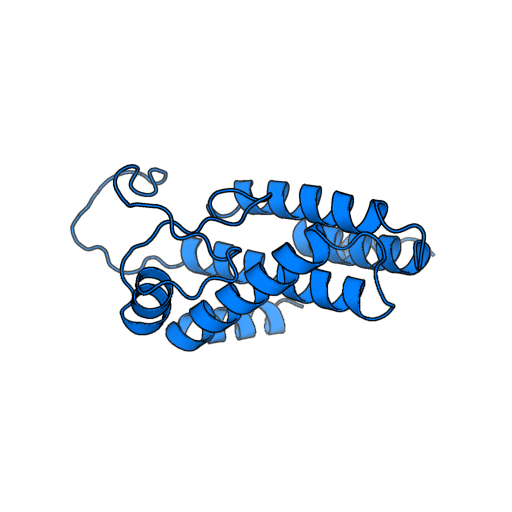N 1
ATOM 726 C CA . ALA A 1 95 ? -18.859 5.140 2.553 1.00 77.12 95 ALA A CA 1
ATOM 727 C C . ALA A 1 95 ? -17.348 5.326 2.785 1.00 77.12 95 ALA A C 1
ATOM 729 O O . ALA A 1 95 ? -16.904 5.325 3.930 1.00 77.12 95 ALA A O 1
ATOM 730 N N . LEU A 1 96 ? -16.556 5.505 1.720 1.00 82.25 96 LEU A N 1
ATOM 731 C CA . LEU A 1 96 ? -15.129 5.802 1.831 1.00 82.25 96 LEU A CA 1
ATOM 732 C C . LEU A 1 96 ? -14.905 7.164 2.493 1.00 82.25 96 LEU A C 1
ATOM 734 O O . LEU A 1 96 ? -14.110 7.250 3.425 1.00 82.25 96 LEU A O 1
ATOM 738 N N . ASN A 1 97 ? -15.636 8.191 2.056 1.00 83.50 97 ASN A N 1
ATOM 739 C CA . ASN A 1 97 ? -15.508 9.542 2.608 1.00 83.50 97 ASN A CA 1
ATOM 740 C C . ASN A 1 97 ? -15.930 9.600 4.080 1.00 83.50 97 ASN A C 1
ATOM 742 O O . ASN A 1 97 ? -15.151 10.072 4.902 1.00 83.50 97 ASN A O 1
ATOM 746 N N . ARG A 1 98 ? -17.056 8.976 4.455 1.00 83.12 98 ARG A N 1
ATOM 747 C CA . ARG A 1 98 ? -17.446 8.833 5.873 1.00 83.12 98 ARG A CA 1
ATOM 748 C C . ARG A 1 98 ? -16.413 8.076 6.693 1.00 83.12 98 ARG A C 1
ATOM 750 O O . ARG A 1 98 ? -16.091 8.462 7.807 1.00 83.12 98 ARG A O 1
ATOM 757 N N . TRP A 1 99 ? -15.826 7.011 6.149 1.00 85.19 99 TRP A N 1
ATOM 758 C CA . TRP A 1 99 ? -14.762 6.313 6.862 1.00 85.19 99 TRP A CA 1
ATOM 759 C C . TRP A 1 99 ? -13.514 7.180 7.037 1.00 85.19 99 TRP A C 1
ATOM 761 O O . TRP A 1 99 ? -12.887 7.102 8.092 1.00 85.19 99 TRP A O 1
ATOM 771 N N . ILE A 1 100 ? -13.138 7.991 6.043 1.00 84.94 100 ILE A N 1
ATOM 772 C CA . ILE A 1 100 ? -12.000 8.918 6.122 1.00 84.94 100 ILE A CA 1
ATOM 773 C C . ILE A 1 100 ? -12.262 10.038 7.132 1.00 84.94 100 ILE A C 1
ATOM 775 O O . ILE A 1 100 ? -11.345 10.357 7.884 1.00 84.94 100 ILE A O 1
ATOM 779 N N . GLU A 1 101 ? -13.473 10.587 7.183 1.00 84.50 101 GLU A N 1
ATOM 780 C CA . GLU A 1 101 ? -13.848 11.717 8.041 1.00 84.50 101 GLU A CA 1
ATOM 781 C C . GLU A 1 101 ? -14.236 11.231 9.456 1.00 84.50 101 GLU A C 1
ATOM 783 O O . GLU A 1 101 ? -13.502 11.459 10.423 1.00 84.50 101 GLU A O 1
ATOM 788 N N . ASP A 1 102 ? -15.281 10.410 9.569 1.00 77.19 102 ASP A N 1
ATOM 789 C CA . ASP A 1 102 ? -16.030 10.135 10.811 1.00 77.19 102 ASP A CA 1
ATOM 790 C C . ASP A 1 102 ? -15.473 9.003 11.690 1.00 77.19 102 ASP A C 1
ATOM 792 O O . ASP A 1 102 ? -15.918 8.791 12.814 1.00 77.19 102 ASP A O 1
ATOM 796 N N . ALA A 1 103 ? -14.481 8.252 11.209 1.00 72.94 103 ALA A N 1
ATOM 797 C CA . ALA A 1 103 ? -13.865 7.142 11.971 1.00 72.94 103 ALA A CA 1
ATOM 798 C C . ALA A 1 103 ? -14.800 5.998 12.313 1.00 72.94 103 ALA A C 1
ATOM 800 O O . ALA A 1 103 ? -14.545 5.250 13.260 1.00 72.94 103 ALA A O 1
ATOM 801 N N . GLU A 1 104 ? -15.800 5.792 11.460 1.00 69.69 104 GLU A N 1
ATOM 802 C CA . GLU A 1 104 ? -16.653 4.623 11.541 1.00 69.69 104 GLU A CA 1
ATOM 803 C C . GLU A 1 104 ? -15.817 3.328 11.523 1.00 69.69 104 GLU A C 1
ATOM 805 O O . GLU A 1 104 ? -14.866 3.191 10.739 1.00 69.69 104 GLU A O 1
ATOM 810 N N . PRO A 1 105 ? -16.132 2.351 12.391 1.00 68.44 105 PRO A N 1
ATOM 811 C CA . PRO A 1 105 ? -15.463 1.063 12.364 1.00 68.44 105 PRO A CA 1
ATOM 812 C C . PRO A 1 105 ? -15.774 0.368 11.034 1.00 68.44 105 PRO A C 1
ATOM 814 O O . PRO A 1 105 ? -16.918 0.026 10.747 1.00 68.44 105 PRO A O 1
ATOM 817 N N . ALA A 1 106 ? -14.744 0.132 10.223 1.00 72.56 106 ALA A N 1
ATOM 818 C CA . ALA A 1 106 ? -14.889 -0.493 8.914 1.00 72.56 106 ALA A CA 1
ATOM 819 C C . ALA A 1 106 ? -13.817 -1.552 8.661 1.00 72.56 106 ALA A C 1
ATOM 821 O O . ALA A 1 106 ? -12.675 -1.448 9.118 1.00 72.56 106 ALA A O 1
ATOM 822 N N . ARG A 1 107 ? -14.181 -2.572 7.878 1.00 77.44 107 ARG A N 1
ATOM 823 C CA . ARG A 1 107 ? -13.236 -3.587 7.401 1.00 77.44 107 ARG A CA 1
ATOM 824 C C . ARG A 1 107 ? -12.597 -3.099 6.116 1.00 77.44 107 ARG A C 1
ATOM 826 O O . ARG A 1 107 ? -13.272 -2.959 5.102 1.00 77.44 107 ARG A O 1
ATOM 833 N N . ILE A 1 108 ? -11.293 -2.873 6.152 1.00 84.38 108 ILE A N 1
ATOM 834 C CA . ILE A 1 108 ? -10.561 -2.367 4.997 1.00 84.38 108 ILE A CA 1
ATOM 835 C C . ILE A 1 108 ? -10.138 -3.519 4.099 1.00 84.38 108 ILE A C 1
ATOM 837 O O . ILE A 1 108 ? -9.417 -4.420 4.529 1.00 84.38 108 ILE A O 1
ATOM 841 N N . HIS A 1 109 ? -10.594 -3.481 2.851 1.00 87.69 109 HIS A N 1
ATOM 842 C CA . HIS A 1 109 ? -10.271 -4.455 1.821 1.00 87.69 109 HIS A CA 1
ATOM 843 C C . HIS A 1 109 ? -9.494 -3.800 0.676 1.00 87.69 109 HIS A C 1
ATOM 845 O O . HIS A 1 109 ? -9.866 -2.734 0.184 1.00 87.69 109 HIS A O 1
ATOM 851 N N . ILE A 1 110 ? -8.447 -4.480 0.210 1.00 88.19 110 ILE A N 1
ATOM 852 C CA . ILE A 1 110 ? -7.676 -4.106 -0.980 1.00 88.19 110 ILE A CA 1
ATOM 853 C C . ILE A 1 110 ? -7.646 -5.313 -1.920 1.00 88.19 110 ILE A C 1
ATOM 855 O O . ILE A 1 110 ? -7.179 -6.389 -1.539 1.00 88.19 110 ILE A O 1
ATOM 859 N N . THR A 1 111 ? -8.127 -5.171 -3.157 1.00 84.75 111 THR A N 1
ATOM 860 C CA . THR A 1 111 ? -8.073 -6.261 -4.151 1.00 84.75 111 THR A CA 1
ATOM 861 C C . THR A 1 111 ? -6.650 -6.780 -4.334 1.00 84.75 111 THR A C 1
ATOM 863 O O . THR A 1 111 ? -5.714 -6.014 -4.544 1.00 84.75 111 THR A O 1
ATOM 866 N N . GLY A 1 112 ? -6.490 -8.103 -4.264 1.00 80.44 112 GLY A N 1
ATOM 867 C CA . GLY A 1 112 ? -5.185 -8.763 -4.318 1.00 80.44 112 GLY A CA 1
ATOM 868 C C . GLY A 1 112 ? -4.546 -9.029 -2.964 1.00 80.44 112 GLY A C 1
ATOM 869 O O . GLY A 1 112 ? -3.849 -10.023 -2.805 1.00 80.44 112 GLY A O 1
ATOM 870 N N . VAL A 1 113 ? -4.839 -8.189 -1.974 1.00 84.88 113 VAL A N 1
ATOM 871 C CA . VAL A 1 113 ? -4.332 -8.325 -0.601 1.00 84.88 113 VAL A CA 1
ATOM 872 C C . VAL A 1 113 ? -5.403 -8.906 0.320 1.00 84.88 113 VAL A C 1
ATOM 874 O O . VAL A 1 113 ? -5.085 -9.606 1.278 1.00 84.88 113 VAL A O 1
ATOM 877 N N . GLY A 1 114 ? -6.680 -8.657 0.036 1.00 84.69 114 GLY A N 1
ATOM 878 C CA . GLY A 1 114 ? -7.801 -9.023 0.892 1.00 84.69 114 GLY A CA 1
ATOM 879 C C . GLY A 1 114 ? -7.994 -8.028 2.035 1.00 84.69 114 GLY A C 1
ATOM 880 O O . GLY A 1 114 ? -7.704 -6.840 1.905 1.00 84.69 114 GLY A O 1
ATOM 881 N N . ILE A 1 115 ? -8.512 -8.519 3.159 1.00 85.38 115 ILE A N 1
ATOM 882 C CA . ILE A 1 115 ? -8.790 -7.694 4.340 1.00 85.38 115 ILE A CA 1
ATOM 883 C C . ILE A 1 115 ? -7.490 -7.423 5.098 1.00 85.38 115 ILE A C 1
ATOM 885 O O . ILE A 1 115 ? -6.705 -8.352 5.324 1.00 85.38 115 ILE A O 1
ATOM 889 N N . LEU A 1 116 ? -7.275 -6.166 5.488 1.00 82.75 116 LEU A N 1
ATOM 890 C CA . LEU A 1 116 ? -6.160 -5.764 6.342 1.00 82.75 116 LEU A CA 1
ATOM 891 C C . LEU A 1 116 ? -6.389 -6.285 7.765 1.00 82.75 116 LEU A C 1
ATOM 893 O O . LEU A 1 116 ? -7.385 -5.963 8.412 1.00 82.75 116 LEU A O 1
ATOM 897 N N . CYS A 1 117 ? -5.502 -7.171 8.210 1.00 79.62 117 CYS A N 1
ATOM 898 C CA . CYS A 1 117 ? -5.577 -7.859 9.493 1.00 79.62 117 CYS A CA 1
ATOM 899 C C . CYS A 1 117 ? -4.177 -8.075 10.110 1.00 79.62 117 CYS A C 1
ATOM 901 O O . CYS A 1 117 ? -3.910 -9.104 10.736 1.00 79.62 117 CYS A O 1
ATOM 903 N N . GLY A 1 118 ? -3.263 -7.126 9.916 1.00 75.31 118 GLY A N 1
ATOM 904 C CA . GLY A 1 118 ? -1.896 -7.151 10.425 1.00 75.31 118 GLY A CA 1
ATOM 905 C C . GLY A 1 118 ? -0.957 -8.116 9.692 1.00 75.31 118 GLY A C 1
ATOM 906 O O . GLY A 1 118 ? -0.531 -7.897 8.555 1.00 75.31 118 GLY A O 1
ATOM 907 N N . GLN A 1 119 ? -0.535 -9.177 10.384 1.00 69.75 119 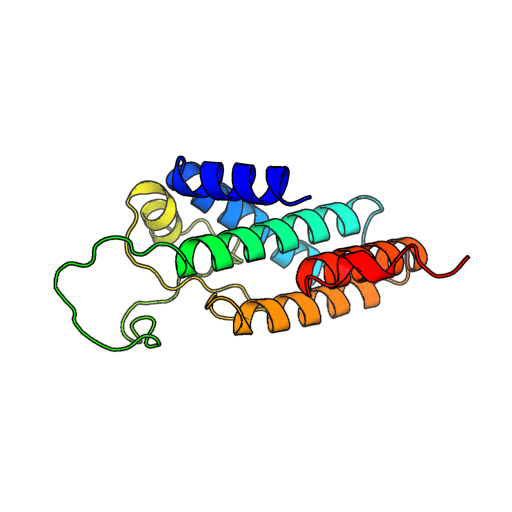GLN A N 1
ATOM 908 C CA . GLN A 1 119 ? 0.583 -10.000 9.912 1.00 69.75 119 GLN A CA 1
ATOM 909 C C . GLN A 1 119 ? 0.219 -10.843 8.680 1.00 69.75 119 GLN A C 1
ATOM 911 O O . GLN A 1 119 ? 1.021 -10.969 7.759 1.00 69.75 119 GLN A O 1
ATOM 916 N N . VAL A 1 120 ? -1.006 -11.375 8.618 1.00 73.50 120 VAL A N 1
ATOM 917 C CA . VAL A 1 120 ? -1.433 -12.236 7.500 1.00 73.50 120 VAL A CA 1
ATOM 918 C C . VAL A 1 120 ? -1.644 -11.424 6.212 1.00 73.50 120 VAL A C 1
ATOM 920 O O . VAL A 1 120 ? -1.282 -11.870 5.124 1.00 73.50 120 VAL A O 1
ATOM 923 N N . SER A 1 121 ? -2.181 -10.205 6.318 1.00 79.69 121 SER A N 1
ATOM 924 C CA . SER A 1 121 ? -2.282 -9.254 5.200 1.00 79.69 121 SER A CA 1
ATOM 925 C C . SER A 1 121 ? -0.913 -8.798 4.710 1.00 79.69 121 SER A C 1
ATOM 927 O O . SER A 1 121 ? -0.738 -8.654 3.503 1.00 79.69 121 SER A O 1
ATOM 929 N N . SER A 1 122 ? 0.078 -8.658 5.598 1.00 79.62 122 SER A N 1
ATOM 930 C CA . SER A 1 122 ? 1.453 -8.307 5.213 1.00 79.62 122 SER A CA 1
ATOM 931 C C . SER A 1 122 ? 2.076 -9.335 4.259 1.00 79.62 122 SER A C 1
ATOM 933 O O . SER A 1 122 ? 2.695 -8.953 3.267 1.00 79.62 122 SER A O 1
ATOM 935 N N . SER A 1 123 ? 1.891 -10.634 4.514 1.00 80.75 123 SER A N 1
ATOM 936 C CA . SER A 1 123 ? 2.402 -11.691 3.629 1.00 80.75 123 SER A CA 1
ATOM 937 C C . SER A 1 123 ? 1.725 -11.674 2.257 1.00 80.75 123 SER A C 1
ATOM 939 O O . SER A 1 123 ? 2.401 -11.797 1.239 1.00 80.75 123 SER A O 1
ATOM 941 N N . ARG A 1 124 ? 0.401 -11.468 2.209 1.00 87.25 124 ARG A N 1
ATOM 942 C CA . ARG A 1 124 ? -0.340 -11.359 0.939 1.00 87.25 124 ARG A CA 1
ATOM 943 C C . ARG A 1 124 ? 0.064 -10.113 0.150 1.00 87.25 124 ARG A C 1
ATOM 945 O O . ARG A 1 124 ? 0.259 -10.197 -1.057 1.00 87.25 124 ARG A O 1
ATOM 952 N N . LEU A 1 125 ? 0.258 -8.989 0.840 1.00 87.94 125 LEU A N 1
ATOM 953 C CA . LEU A 1 125 ? 0.742 -7.742 0.248 1.00 87.94 125 LEU A CA 1
ATOM 954 C C . LEU A 1 125 ? 2.129 -7.925 -0.381 1.00 87.94 125 LEU A C 1
ATOM 956 O O . LEU A 1 125 ? 2.354 -7.487 -1.507 1.00 87.94 125 LEU A O 1
ATOM 960 N N . LEU A 1 126 ? 3.037 -8.617 0.310 1.00 87.00 126 LEU A N 1
ATOM 961 C CA . LEU A 1 126 ? 4.373 -8.942 -0.194 1.00 87.00 126 LEU A CA 1
ATOM 962 C C . LEU A 1 126 ? 4.337 -9.823 -1.444 1.00 87.00 126 LEU A C 1
ATOM 964 O O . LEU A 1 126 ? 4.984 -9.493 -2.436 1.00 87.00 126 LEU A O 1
ATOM 968 N N . LEU A 1 127 ? 3.571 -10.916 -1.403 1.00 88.12 127 LEU A N 1
ATOM 969 C CA . LEU A 1 127 ? 3.426 -11.833 -2.537 1.00 88.12 127 LEU A CA 1
ATOM 970 C C . LEU A 1 127 ? 2.875 -11.114 -3.768 1.00 88.12 127 LEU A C 1
ATOM 972 O O . LEU A 1 127 ? 3.368 -11.298 -4.880 1.00 88.12 127 LEU A O 1
ATOM 976 N N . GLU A 1 128 ? 1.883 -10.252 -3.570 1.00 90.44 128 GLU A N 1
ATOM 977 C CA . GLU A 1 128 ? 1.301 -9.502 -4.671 1.00 90.44 128 GLU A CA 1
ATOM 978 C C . GLU A 1 128 ? 2.258 -8.427 -5.206 1.00 90.44 128 GLU A C 1
ATOM 980 O O . GLU A 1 128 ? 2.392 -8.267 -6.416 1.00 90.44 128 GLU A O 1
ATOM 985 N N . THR A 1 129 ? 3.002 -7.749 -4.332 1.00 89.69 129 THR A N 1
ATOM 986 C CA . THR A 1 129 ? 4.052 -6.798 -4.741 1.00 89.69 129 THR A CA 1
ATOM 987 C C . THR A 1 129 ? 5.119 -7.486 -5.587 1.00 89.69 129 THR A C 1
ATOM 989 O O . THR A 1 129 ? 5.514 -6.968 -6.633 1.00 89.69 129 THR A O 1
ATOM 992 N N . GLN A 1 130 ? 5.549 -8.682 -5.174 1.00 89.19 130 GLN A N 1
ATOM 993 C CA . GLN A 1 130 ? 6.489 -9.497 -5.937 1.00 89.19 130 GLN A CA 1
ATOM 994 C C . GLN A 1 130 ? 5.946 -9.796 -7.335 1.00 89.19 130 GLN A C 1
ATOM 996 O O . GLN A 1 130 ? 6.662 -9.628 -8.322 1.00 89.19 130 GLN A O 1
ATOM 1001 N N . ARG A 1 131 ? 4.676 -10.207 -7.425 1.00 89.94 131 ARG A N 1
ATOM 1002 C CA . ARG A 1 131 ? 4.009 -10.514 -8.694 1.00 89.94 131 ARG A CA 1
ATOM 1003 C C . ARG A 1 131 ? 3.999 -9.311 -9.639 1.00 89.94 131 ARG A C 1
ATOM 1005 O O . ARG A 1 131 ? 4.303 -9.480 -10.817 1.00 89.94 131 ARG A O 1
ATOM 1012 N N . ILE A 1 132 ? 3.681 -8.117 -9.136 1.00 88.81 132 ILE A N 1
ATOM 1013 C CA . ILE A 1 132 ? 3.647 -6.884 -9.941 1.00 88.81 132 ILE A CA 1
ATOM 1014 C C . ILE A 1 132 ? 5.048 -6.558 -10.475 1.00 88.81 132 ILE A C 1
ATOM 1016 O O . ILE A 1 132 ? 5.228 -6.354 -11.675 1.00 88.81 132 ILE A O 1
ATOM 1020 N N . LEU A 1 133 ? 6.058 -6.582 -9.604 1.00 86.50 133 LEU A N 1
ATOM 1021 C CA . LEU A 1 133 ? 7.438 -6.251 -9.967 1.00 86.50 133 LEU A CA 1
ATOM 1022 C C . LEU A 1 133 ? 8.077 -7.279 -10.911 1.00 86.50 133 LEU A C 1
ATOM 1024 O O . LEU A 1 133 ? 8.846 -6.905 -11.793 1.00 86.50 133 LEU A O 1
ATOM 1028 N N . GLN A 1 134 ? 7.754 -8.565 -10.761 1.00 84.31 134 GLN A N 1
ATOM 1029 C CA . GLN A 1 134 ? 8.242 -9.630 -11.648 1.00 84.31 134 GLN A CA 1
ATOM 1030 C C . GLN A 1 134 ? 7.514 -9.665 -12.998 1.00 84.31 134 GLN A C 1
ATOM 1032 O O . GLN A 1 134 ? 8.074 -10.164 -13.975 1.00 84.31 134 GLN A O 1
ATOM 1037 N N . GLY A 1 135 ? 6.292 -9.127 -13.066 1.00 79.88 135 GLY A N 1
ATOM 1038 C CA . GLY A 1 135 ? 5.521 -9.010 -14.304 1.00 79.88 135 GLY A CA 1
ATOM 1039 C C . GLY A 1 135 ? 6.100 -7.999 -15.298 1.00 79.88 135 GLY A C 1
ATOM 1040 O O . GLY A 1 135 ? 5.858 -8.122 -16.498 1.00 79.88 135 GLY A O 1
ATOM 1041 N N . SER A 1 136 ? 6.903 -7.039 -14.828 1.00 72.88 136 SER A N 1
ATOM 1042 C CA . SER A 1 136 ? 7.582 -6.072 -15.691 1.00 72.88 136 SER A CA 1
ATOM 1043 C C . SER A 1 136 ? 8.902 -6.631 -16.226 1.00 72.88 136 SER A C 1
ATOM 1045 O O . SER A 1 136 ? 9.824 -6.957 -15.476 1.00 72.88 136 SER A O 1
ATOM 1047 N N . SER A 1 137 ? 9.031 -6.713 -17.552 1.00 70.19 137 SER A N 1
ATOM 1048 C CA . SER A 1 137 ? 10.318 -6.985 -18.206 1.00 70.19 137 SER A CA 1
ATOM 1049 C C . SER A 1 137 ? 11.238 -5.759 -18.203 1.00 70.19 137 SER A C 1
ATOM 1051 O O . SER A 1 137 ? 12.459 -5.910 -18.169 1.00 70.19 137 SER A O 1
ATOM 1053 N N . ALA A 1 138 ? 10.661 -4.554 -18.186 1.00 72.56 138 ALA A N 1
ATOM 1054 C CA . ALA A 1 138 ? 11.394 -3.303 -18.064 1.00 72.56 138 ALA A CA 1
ATOM 1055 C C . ALA A 1 138 ? 11.884 -3.102 -16.620 1.00 72.56 138 ALA A C 1
ATOM 1057 O O . ALA A 1 138 ? 11.165 -3.411 -15.668 1.00 72.56 138 ALA A O 1
ATOM 1058 N N . TRP A 1 139 ? 13.104 -2.579 -16.462 1.00 81.62 139 TRP A N 1
ATOM 1059 C CA . TRP A 1 139 ? 13.705 -2.236 -15.162 1.00 81.62 139 TRP A CA 1
ATOM 1060 C C . TRP A 1 139 ? 13.841 -3.406 -14.176 1.00 81.62 139 TRP A C 1
ATOM 1062 O O . TRP A 1 139 ? 13.838 -3.203 -12.961 1.00 81.62 139 TRP A O 1
ATOM 1072 N N . ARG A 1 140 ? 13.988 -4.639 -14.683 1.00 80.06 140 ARG A N 1
ATOM 1073 C CA . ARG A 1 140 ? 14.027 -5.865 -13.867 1.00 80.06 140 ARG A CA 1
ATOM 1074 C C . ARG A 1 140 ? 15.045 -5.801 -12.723 1.00 80.06 140 ARG A C 1
ATOM 1076 O O . ARG A 1 140 ? 14.708 -6.188 -11.610 1.00 80.06 140 ARG A O 1
ATOM 1083 N N . GLY A 1 141 ? 16.252 -5.283 -12.973 1.00 82.25 141 GLY A N 1
ATOM 1084 C CA . GLY A 1 141 ? 17.285 -5.133 -11.940 1.00 82.25 141 GLY A CA 1
ATOM 1085 C C . GLY A 1 141 ? 16.844 -4.216 -10.793 1.00 82.25 141 GLY A C 1
ATOM 1086 O O . GLY A 1 141 ? 16.924 -4.598 -9.629 1.00 82.25 141 GLY A O 1
ATOM 1087 N N . MET A 1 142 ? 16.275 -3.053 -11.121 1.00 84.62 142 MET A N 1
ATOM 1088 C CA . MET A 1 142 ? 15.734 -2.114 -10.133 1.00 84.62 142 MET A CA 1
ATOM 1089 C C . MET A 1 142 ? 14.544 -2.712 -9.374 1.00 84.62 142 MET A C 1
ATOM 1091 O O . MET A 1 142 ? 14.497 -2.636 -8.151 1.00 84.62 142 MET A O 1
ATOM 1095 N N . CYS A 1 143 ? 13.614 -3.365 -10.076 1.00 84.12 143 CYS A N 1
ATOM 1096 C CA . CYS A 1 143 ? 12.457 -4.025 -9.469 1.00 84.12 143 CYS A CA 1
ATOM 1097 C C . CYS A 1 143 ? 12.879 -5.119 -8.476 1.00 84.12 143 CYS A C 1
ATOM 1099 O O . CYS A 1 143 ? 12.317 -5.217 -7.387 1.00 84.12 143 CYS A O 1
ATOM 1101 N N . GLN A 1 144 ? 13.894 -5.917 -8.820 1.00 84.75 144 GLN A N 1
ATOM 1102 C CA . GLN A 1 144 ? 14.442 -6.945 -7.934 1.00 84.75 144 GLN A CA 1
ATOM 1103 C C . GLN A 1 144 ? 15.163 -6.342 -6.727 1.00 84.75 144 GLN A C 1
ATOM 1105 O O . GLN A 1 144 ? 14.940 -6.805 -5.609 1.00 84.75 144 GLN A O 1
ATOM 1110 N N . GLY A 1 145 ? 15.990 -5.313 -6.931 1.00 85.56 145 GLY A N 1
ATOM 1111 C CA . GLY A 1 145 ? 16.681 -4.619 -5.842 1.00 85.56 145 GLY A CA 1
ATOM 1112 C C . GLY A 1 145 ? 15.698 -3.996 -4.850 1.00 85.56 145 GLY A C 1
ATOM 1113 O O . GLY A 1 145 ? 15.778 -4.253 -3.650 1.00 85.56 145 GLY A O 1
ATOM 1114 N N . LEU A 1 146 ? 14.703 -3.267 -5.361 1.00 84.88 146 LEU A N 1
ATOM 1115 C CA . LEU A 1 146 ? 13.646 -2.662 -4.553 1.00 84.88 146 LEU A CA 1
ATOM 1116 C C . LEU A 1 146 ? 12.800 -3.705 -3.825 1.00 84.88 146 LEU A C 1
ATOM 1118 O O . LEU A 1 146 ? 12.515 -3.533 -2.642 1.00 84.88 146 LEU A O 1
ATOM 1122 N N . PHE A 1 147 ? 12.428 -4.799 -4.496 1.00 85.38 147 PHE A N 1
ATOM 1123 C CA . PHE A 1 147 ? 11.696 -5.882 -3.849 1.00 85.38 147 PHE A CA 1
ATOM 1124 C C . PHE A 1 147 ? 12.509 -6.504 -2.716 1.00 85.38 147 PHE A C 1
ATOM 1126 O O . PHE A 1 147 ? 11.980 -6.647 -1.624 1.00 85.38 147 PHE A O 1
ATOM 1133 N N . ARG A 1 148 ? 13.791 -6.827 -2.930 1.00 84.94 148 ARG A N 1
ATOM 1134 C CA . ARG A 1 148 ? 14.659 -7.396 -1.884 1.00 84.94 148 ARG A CA 1
ATOM 1135 C C . ARG A 1 148 ? 14.792 -6.454 -0.692 1.00 84.94 148 ARG A C 1
ATOM 1137 O O . ARG A 1 148 ? 14.622 -6.892 0.444 1.00 84.94 148 ARG A O 1
ATOM 1144 N N . ALA A 1 149 ? 15.028 -5.170 -0.956 1.00 83.94 149 ALA A N 1
ATOM 1145 C CA . ALA A 1 149 ? 15.117 -4.152 0.080 1.00 83.94 149 ALA A CA 1
ATOM 1146 C C . ALA A 1 149 ? 13.805 -4.054 0.877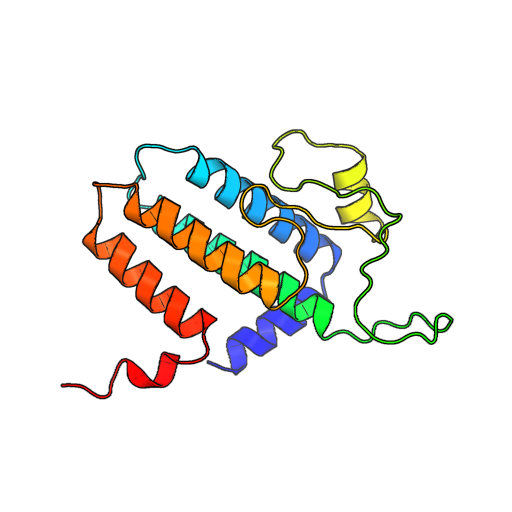 1.00 83.94 149 ALA A C 1
ATOM 1148 O O . ALA A 1 149 ? 13.804 -4.147 2.107 1.00 83.94 149 ALA A O 1
ATOM 1149 N N . ALA A 1 150 ? 12.670 -3.954 0.182 1.00 82.00 150 ALA A N 1
ATOM 1150 C CA . ALA A 1 150 ? 11.364 -3.928 0.819 1.00 82.00 150 ALA A CA 1
ATOM 1151 C C . ALA A 1 150 ? 11.092 -5.223 1.582 1.00 82.00 150 ALA A C 1
ATOM 1153 O O . ALA A 1 150 ? 10.729 -5.154 2.743 1.00 82.00 150 ALA A O 1
ATOM 1154 N N . SER A 1 151 ? 11.323 -6.403 1.015 1.00 81.12 151 SER A N 1
ATOM 1155 C CA . SER A 1 151 ? 11.167 -7.681 1.712 1.00 81.12 151 SER A CA 1
ATOM 1156 C C . SER A 1 151 ? 12.015 -7.760 2.975 1.00 81.12 151 SER A C 1
ATOM 1158 O O . SER A 1 151 ? 11.490 -8.210 3.985 1.00 81.12 151 SER A O 1
ATOM 1160 N N . GLY A 1 152 ? 13.261 -7.275 2.966 1.00 79.94 152 GLY A N 1
ATOM 1161 C CA . GLY A 1 152 ? 14.125 -7.226 4.151 1.00 79.94 152 GLY A CA 1
ATOM 1162 C C . GLY A 1 152 ? 13.590 -6.300 5.248 1.00 79.94 152 GLY A C 1
ATOM 1163 O O . GLY A 1 152 ? 13.519 -6.694 6.417 1.00 79.94 152 GLY A O 1
ATOM 1164 N N . LEU A 1 153 ? 13.130 -5.100 4.871 1.00 75.69 153 LEU A N 1
ATOM 1165 C CA . LEU A 1 153 ? 12.419 -4.180 5.773 1.00 75.69 153 LEU A CA 1
ATOM 1166 C C . LEU A 1 153 ? 11.124 -4.808 6.291 1.00 75.69 153 LEU A C 1
ATOM 1168 O O . LEU A 1 153 ? 10.744 -4.653 7.454 1.00 75.69 153 LEU A O 1
ATOM 1172 N N . LEU A 1 154 ? 10.439 -5.543 5.420 1.00 72.00 154 LEU A N 1
ATOM 1173 C CA . LEU A 1 154 ? 9.138 -6.101 5.703 1.00 72.00 154 LEU A CA 1
ATOM 1174 C C . LEU A 1 154 ? 9.254 -7.351 6.595 1.00 72.00 154 LEU A C 1
ATOM 1176 O O . LEU A 1 154 ? 8.454 -7.544 7.502 1.00 72.00 154 LEU A O 1
ATOM 1180 N N . SER A 1 155 ? 10.297 -8.157 6.451 1.00 69.19 155 SER A N 1
ATOM 1181 C CA . SER A 1 155 ? 10.568 -9.302 7.322 1.00 69.19 155 SER A CA 1
ATOM 1182 C C . SER A 1 155 ? 11.273 -8.927 8.628 1.00 69.19 155 SER A C 1
ATOM 1184 O O . SER A 1 155 ? 11.460 -9.801 9.468 1.00 69.19 155 SER A O 1
ATOM 1186 N N . GLY A 1 156 ? 11.691 -7.665 8.801 1.00 63.75 156 GLY A N 1
ATOM 1187 C CA . GLY A 1 156 ? 12.498 -7.230 9.947 1.00 63.75 156 GLY A CA 1
ATOM 1188 C C . GLY A 1 156 ? 13.920 -7.805 9.949 1.00 63.75 156 GLY A C 1
ATOM 1189 O O . GLY A 1 156 ? 14.547 -7.857 10.998 1.00 63.75 156 GLY A O 1
ATOM 1190 N N . LYS A 1 157 ? 14.423 -8.252 8.787 1.00 54.97 157 LYS A N 1
ATOM 1191 C CA . LYS A 1 157 ? 15.738 -8.910 8.622 1.00 54.97 157 LYS A CA 1
ATOM 1192 C C . LYS A 1 157 ? 16.747 -8.035 7.868 1.00 54.97 157 LYS A C 1
ATOM 1194 O O . LYS A 1 157 ? 17.650 -8.547 7.218 1.00 54.97 157 LYS A O 1
ATOM 1199 N N . TRP A 1 158 ? 16.577 -6.715 7.920 1.00 47.88 158 TRP A N 1
ATOM 1200 C CA . TRP A 1 158 ? 17.431 -5.758 7.206 1.00 47.88 158 TRP A CA 1
ATOM 1201 C C . TRP A 1 158 ? 18.920 -5.849 7.599 1.00 47.88 158 TRP A C 1
ATOM 1203 O O . TRP A 1 158 ? 19.785 -5.471 6.817 1.00 47.88 158 TRP A O 1
ATOM 1213 N N . SER A 1 159 ? 19.232 -6.391 8.779 1.00 44.94 159 SER A N 1
ATOM 1214 C CA . SER A 1 159 ? 20.590 -6.476 9.328 1.00 44.94 159 SER A CA 1
ATOM 1215 C C . SER A 1 159 ? 21.566 -7.344 8.523 1.00 44.94 159 SER A C 1
ATOM 1217 O O . SER A 1 159 ? 22.762 -7.177 8.693 1.00 44.94 159 SER A O 1
ATOM 1219 N N . ALA A 1 160 ? 21.094 -8.239 7.649 1.00 44.19 160 ALA A N 1
ATOM 1220 C CA . ALA A 1 160 ? 21.952 -9.204 6.948 1.00 44.19 160 ALA A CA 1
ATOM 1221 C C . ALA A 1 160 ? 22.449 -8.736 5.563 1.00 44.19 160 ALA A C 1
ATOM 1223 O O . ALA A 1 160 ? 23.036 -9.518 4.829 1.00 44.19 160 ALA A O 1
ATOM 1224 N N . PHE A 1 161 ? 22.170 -7.492 5.157 1.00 40.84 161 PHE A N 1
ATOM 1225 C CA . PHE A 1 161 ? 22.507 -7.009 3.809 1.00 40.84 161 PHE A CA 1
ATOM 1226 C C . PHE A 1 161 ? 23.945 -6.465 3.675 1.00 40.84 161 PHE A C 1
ATOM 1228 O O . PHE A 1 161 ? 24.385 -6.228 2.560 1.00 40.84 161 PHE A O 1
ATOM 1235 N N . TRP A 1 162 ? 24.673 -6.276 4.782 1.00 39.59 162 TRP A N 1
ATOM 1236 C CA . TRP A 1 162 ? 26.022 -5.679 4.788 1.00 39.59 162 TRP A CA 1
ATOM 1237 C C . TRP A 1 162 ? 27.117 -6.603 5.346 1.00 39.59 162 TRP A C 1
ATOM 1239 O O . TRP A 1 162 ? 28.186 -6.118 5.693 1.00 39.59 162 TRP A O 1
ATOM 1249 N N . GLU A 1 163 ? 26.858 -7.907 5.477 1.00 34.91 163 GLU A N 1
ATOM 1250 C CA . GLU A 1 163 ? 27.805 -8.857 6.095 1.00 34.91 163 GLU A CA 1
ATOM 1251 C C . GLU A 1 163 ? 28.484 -9.813 5.101 1.00 34.91 163 GLU A C 1
ATOM 1253 O O . GLU A 1 163 ? 29.214 -10.708 5.512 1.00 34.91 163 GLU A O 1
ATOM 1258 N N . GLU A 1 164 ? 28.301 -9.601 3.798 1.00 39.44 164 GLU A N 1
ATOM 1259 C CA . GLU A 1 164 ? 29.088 -10.272 2.760 1.00 39.44 164 GLU A CA 1
ATOM 1260 C C . GLU A 1 164 ? 29.650 -9.224 1.793 1.00 39.44 164 GLU A C 1
ATOM 1262 O O . GLU A 1 164 ? 28.991 -8.856 0.824 1.00 39.44 164 GLU A O 1
ATOM 1267 N N . ASP A 1 165 ? 30.845 -8.728 2.123 1.00 36.44 165 ASP A N 1
ATOM 1268 C CA . ASP A 1 165 ? 31.929 -8.361 1.198 1.00 36.44 165 ASP A CA 1
ATOM 1269 C C . ASP A 1 165 ? 33.277 -8.487 1.937 1.00 36.44 165 ASP A C 1
ATOM 1271 O O . ASP A 1 165 ? 33.425 -7.875 3.023 1.00 36.44 165 ASP A O 1
#

Organism: NCBI:txid359342

Radius of gyration: 16.81 Å; chains: 1; bounding box: 53×25×46 Å

Sequence (165 aa):
MENATGELKGWILRNPESSRKCLSHAAAIFAQLRRTRHLACVDPLALISAVLYIRLYDLSKMRTPVNLAGLSGPSQECSKTLPPIRLDCLTDTPALNRWIEDAEPARIHITGVGILCGQVSSSRLLLETQRILQGSSAWRGMCQGLFRAASGLLSGKWSAFWEED